Protein AF-A0A1G2DYK8-F1 (afdb_monomer_lite)

Structure (mmCIF, N/CA/C/O backbone):
data_AF-A0A1G2DYK8-F1
#
_entry.id   AF-A0A1G2DYK8-F1
#
loop_
_atom_site.group_PDB
_atom_site.id
_atom_site.type_symbol
_atom_site.label_atom_id
_atom_site.label_alt_id
_atom_site.label_comp_id
_atom_site.label_asym_id
_atom_site.label_entity_id
_atom_site.label_seq_id
_atom_site.pdbx_PDB_ins_code
_atom_site.Cartn_x
_atom_site.Cartn_y
_atom_site.Cartn_z
_atom_site.occupancy
_atom_site.B_iso_or_equiv
_atom_site.auth_seq_id
_atom_site.auth_comp_id
_atom_site.auth_asym_id
_atom_site.auth_atom_id
_atom_site.pdbx_PDB_model_num
ATOM 1 N N . MET A 1 1 ? 10.585 2.996 9.443 1.00 67.75 1 MET A N 1
ATOM 2 C CA . MET A 1 1 ? 10.760 4.334 8.847 1.00 67.75 1 MET A CA 1
ATOM 3 C C . MET A 1 1 ? 11.728 4.290 7.671 1.00 67.75 1 MET A C 1
ATOM 5 O O . MET A 1 1 ? 11.250 4.060 6.573 1.00 67.75 1 MET A O 1
ATOM 9 N N . ALA A 1 2 ? 13.054 4.361 7.875 1.00 82.00 2 ALA A N 1
ATOM 10 C CA . ALA A 1 2 ? 14.037 4.522 6.786 1.00 82.00 2 ALA A CA 1
ATOM 11 C C . ALA A 1 2 ? 13.910 3.517 5.619 1.00 82.00 2 ALA A C 1
ATOM 13 O O . ALA A 1 2 ? 14.098 3.890 4.466 1.00 82.00 2 ALA A O 1
ATOM 14 N N . GLN A 1 3 ? 13.552 2.259 5.901 1.00 89.38 3 GLN A N 1
ATOM 15 C CA . GLN A 1 3 ? 13.390 1.234 4.865 1.00 89.38 3 GLN A CA 1
ATOM 16 C C . GLN A 1 3 ? 12.156 1.446 3.971 1.00 89.38 3 GLN A C 1
ATOM 18 O O . GLN A 1 3 ? 12.234 1.273 2.756 1.00 89.38 3 GLN A O 1
ATOM 23 N N . LEU A 1 4 ? 11.026 1.839 4.565 1.00 90.56 4 LEU A N 1
ATOM 24 C CA . LEU A 1 4 ? 9.786 2.103 3.835 1.00 90.56 4 LEU A CA 1
ATOM 25 C C . LEU A 1 4 ? 9.949 3.353 2.960 1.00 90.56 4 LEU A C 1
ATOM 27 O O . LEU A 1 4 ? 9.640 3.315 1.774 1.00 90.56 4 LEU A O 1
ATOM 31 N N . GLU A 1 5 ? 10.566 4.403 3.507 1.00 91.44 5 GLU A N 1
ATOM 32 C CA . GLU A 1 5 ? 10.905 5.614 2.754 1.00 91.44 5 GLU A CA 1
ATOM 33 C C . GLU A 1 5 ? 11.856 5.307 1.580 1.00 91.44 5 GLU A C 1
ATOM 35 O O . GLU A 1 5 ? 11.675 5.806 0.468 1.00 91.44 5 GLU A O 1
ATOM 40 N N . LEU A 1 6 ? 12.866 4.452 1.792 1.00 93.88 6 LEU A N 1
ATOM 41 C CA . LEU A 1 6 ? 13.754 3.992 0.721 1.00 93.88 6 LEU A CA 1
ATOM 42 C C . LEU A 1 6 ? 12.981 3.230 -0.360 1.00 93.88 6 LEU A C 1
ATOM 44 O O . LEU A 1 6 ? 13.196 3.471 -1.545 1.00 93.88 6 LEU A O 1
ATOM 48 N N . THR A 1 7 ? 12.072 2.344 0.041 1.00 95.31 7 THR A N 1
ATOM 49 C CA . THR A 1 7 ? 11.236 1.567 -0.886 1.00 95.31 7 THR A CA 1
ATOM 50 C C . THR A 1 7 ? 10.363 2.495 -1.730 1.00 95.31 7 THR A C 1
ATOM 52 O O . THR A 1 7 ? 10.329 2.363 -2.953 1.00 95.31 7 THR A O 1
ATOM 55 N N . ASN A 1 8 ? 9.760 3.512 -1.106 1.00 94.94 8 ASN A N 1
ATOM 56 C CA . ASN A 1 8 ? 9.040 4.578 -1.800 1.00 94.94 8 ASN A CA 1
ATOM 57 C C . ASN A 1 8 ? 9.924 5.304 -2.820 1.00 94.94 8 ASN A C 1
ATOM 59 O O . ASN A 1 8 ? 9.537 5.449 -3.978 1.00 94.94 8 ASN A O 1
ATOM 63 N N . LYS A 1 9 ? 11.141 5.702 -2.432 1.00 95.62 9 LYS A N 1
ATOM 64 C CA . LYS A 1 9 ? 12.099 6.349 -3.347 1.00 95.62 9 LYS A CA 1
ATOM 65 C C . LYS A 1 9 ? 12.464 5.460 -4.536 1.00 95.62 9 LYS A C 1
ATOM 67 O O . LYS A 1 9 ? 12.576 5.967 -5.649 1.00 95.62 9 LYS A O 1
ATOM 72 N N . ARG A 1 10 ? 12.631 4.149 -4.329 1.00 95.94 10 ARG A N 1
ATOM 73 C CA . ARG A 1 10 ? 12.909 3.198 -5.421 1.00 95.94 10 ARG A CA 1
ATOM 74 C C . ARG A 1 10 ? 11.744 3.065 -6.386 1.00 95.94 10 ARG A C 1
ATOM 76 O O . ARG A 1 10 ? 11.965 2.976 -7.590 1.00 95.94 10 ARG A O 1
ATOM 83 N N . LEU A 1 11 ? 10.517 3.114 -5.884 1.00 95.00 11 LEU A N 1
ATOM 84 C CA . LEU A 1 11 ? 9.333 3.057 -6.730 1.00 95.00 11 LEU A CA 1
ATOM 85 C C . LEU A 1 11 ? 9.111 4.360 -7.512 1.00 95.00 11 LEU A C 1
ATOM 87 O O . LEU A 1 11 ? 8.776 4.325 -8.695 1.00 95.00 11 LEU A O 1
ATOM 91 N N . GLU A 1 12 ? 9.385 5.515 -6.899 1.00 95.31 12 GLU A N 1
ATOM 92 C CA . GLU A 1 12 ? 9.424 6.807 -7.599 1.00 95.31 12 GLU A CA 1
ATOM 93 C C . GLU A 1 12 ? 10.492 6.825 -8.703 1.00 95.31 12 GLU A C 1
ATOM 95 O O . GLU A 1 12 ? 10.247 7.309 -9.808 1.00 95.31 12 GLU A O 1
ATOM 100 N N . GLU A 1 13 ? 11.683 6.290 -8.424 1.00 95.88 13 GLU A N 1
ATOM 101 C CA . GLU A 1 13 ? 12.753 6.148 -9.412 1.00 95.88 13 GLU A CA 1
ATOM 102 C C . GLU A 1 13 ? 12.320 5.249 -10.575 1.00 95.88 13 GLU A C 1
ATOM 104 O O . GLU A 1 13 ? 12.480 5.633 -11.736 1.00 95.88 13 GLU A O 1
ATOM 109 N N . LEU A 1 14 ? 11.711 4.098 -10.278 1.00 95.56 14 LEU A N 1
ATOM 110 C CA . LEU A 1 14 ? 11.174 3.186 -11.284 1.00 95.56 14 LEU A CA 1
ATOM 111 C C . LEU A 1 14 ? 10.109 3.863 -12.158 1.00 95.56 14 LEU A C 1
ATOM 113 O O . LEU A 1 14 ? 10.167 3.761 -13.385 1.00 95.56 14 LEU A O 1
ATOM 117 N N . THR A 1 15 ? 9.197 4.614 -11.539 1.00 94.56 15 THR A N 1
ATOM 118 C CA . THR A 1 15 ? 8.168 5.399 -12.238 1.00 94.56 15 THR A CA 1
ATOM 119 C C . THR A 1 15 ? 8.816 6.393 -13.202 1.00 94.56 15 THR A C 1
ATOM 121 O O . THR A 1 15 ? 8.514 6.389 -14.392 1.00 94.56 15 THR A O 1
ATOM 124 N N . ARG A 1 16 ? 9.804 7.174 -12.741 1.00 95.81 16 ARG A N 1
ATOM 125 C CA . ARG A 1 16 ? 10.532 8.130 -13.597 1.00 95.81 16 ARG A CA 1
ATOM 126 C C . ARG A 1 16 ? 11.282 7.447 -14.736 1.00 95.81 16 ARG A C 1
ATOM 128 O O . ARG A 1 16 ? 11.364 7.999 -15.833 1.00 95.81 16 ARG A O 1
ATOM 135 N N . ILE A 1 17 ? 11.876 6.280 -14.498 1.00 95.69 17 ILE A N 1
ATOM 136 C CA . ILE A 1 17 ? 12.555 5.499 -15.543 1.00 95.69 17 ILE A CA 1
ATOM 137 C C . ILE A 1 17 ? 11.554 5.100 -16.634 1.00 95.69 17 ILE A C 1
ATOM 139 O O . ILE A 1 17 ? 11.875 5.237 -17.819 1.00 95.69 17 ILE A O 1
ATOM 143 N N . ALA A 1 18 ? 10.358 4.656 -16.242 1.00 94.50 18 ALA A N 1
ATOM 144 C CA . ALA A 1 18 ? 9.285 4.286 -17.158 1.00 94.50 18 ALA A CA 1
ATOM 145 C C . ALA A 1 18 ? 8.757 5.492 -17.949 1.00 94.50 18 ALA A C 1
ATOM 147 O O . ALA A 1 18 ? 8.749 5.448 -19.178 1.00 94.50 18 ALA A O 1
ATOM 148 N N . GLU A 1 19 ? 8.435 6.605 -17.279 1.00 95.19 19 GLU A N 1
ATOM 149 C CA . GLU A 1 19 ? 7.982 7.855 -17.919 1.00 95.19 19 GLU A CA 1
ATOM 150 C C . GLU A 1 19 ? 8.973 8.360 -18.979 1.00 95.19 19 GLU A C 1
ATOM 152 O O . GLU A 1 19 ? 8.588 8.823 -20.052 1.00 95.19 19 GLU A O 1
ATOM 157 N N . ASN A 1 20 ? 10.273 8.242 -18.695 1.00 96.38 20 ASN A N 1
ATOM 158 C CA . ASN A 1 20 ? 11.339 8.692 -19.587 1.00 96.38 20 ASN A CA 1
ATOM 159 C C . ASN A 1 20 ? 11.770 7.633 -20.618 1.00 96.38 20 ASN A C 1
ATOM 161 O O . ASN A 1 20 ? 12.781 7.829 -21.298 1.00 96.38 20 ASN A O 1
ATOM 165 N N . ASN A 1 21 ? 11.050 6.511 -20.736 1.00 94.12 21 ASN A N 1
ATOM 166 C CA . ASN A 1 21 ? 11.354 5.404 -21.650 1.00 94.12 21 ASN A CA 1
ATOM 167 C C . ASN A 1 21 ? 12.797 4.874 -21.526 1.00 94.12 21 ASN A C 1
ATOM 169 O O . ASN A 1 21 ? 13.399 4.404 -22.498 1.00 94.12 21 ASN A O 1
ATOM 173 N N . GLN A 1 22 ? 13.380 4.922 -20.324 1.00 95.75 22 GLN A N 1
ATOM 174 C CA . GLN A 1 22 ? 14.750 4.479 -20.054 1.00 95.75 22 GLN A CA 1
ATOM 175 C C . GLN A 1 22 ? 14.823 2.948 -19.914 1.00 95.75 22 GLN A C 1
ATOM 177 O O . GLN A 1 22 ? 15.350 2.426 -18.935 1.00 95.75 22 GLN A O 1
ATOM 182 N N . THR A 1 23 ? 14.322 2.224 -20.921 1.00 93.00 23 THR A N 1
ATOM 183 C CA . THR A 1 23 ? 14.142 0.759 -20.935 1.00 93.00 23 THR A CA 1
ATOM 184 C C . THR A 1 23 ? 15.345 -0.038 -20.408 1.00 93.00 23 THR A C 1
ATOM 186 O O . THR A 1 23 ? 15.134 -0.924 -19.580 1.00 93.00 23 THR A O 1
ATOM 189 N N . PRO A 1 24 ? 16.610 0.275 -20.772 1.00 96.38 24 PRO A N 1
ATOM 190 C CA . PRO A 1 24 ? 17.769 -0.460 -20.253 1.00 96.38 24 PRO A CA 1
ATOM 191 C C . PRO A 1 24 ? 17.933 -0.400 -18.725 1.00 96.38 24 PRO A C 1
ATOM 193 O O . PRO A 1 24 ? 18.642 -1.226 -18.156 1.00 96.38 24 PRO A O 1
ATOM 196 N N . LYS A 1 25 ? 17.299 0.573 -18.058 1.00 97.06 25 LYS A N 1
ATOM 197 C CA . LYS A 1 25 ? 17.335 0.751 -16.603 1.00 97.06 25 LYS A CA 1
ATOM 198 C C . LYS A 1 25 ? 16.131 0.147 -15.873 1.00 97.06 25 LYS A C 1
ATOM 200 O O . LYS A 1 25 ? 16.171 0.082 -14.651 1.00 97.06 25 LYS A O 1
ATOM 205 N N . LEU A 1 26 ? 15.089 -0.309 -16.578 1.00 94.50 26 LEU A N 1
ATOM 206 C CA . LEU A 1 26 ? 13.882 -0.852 -15.936 1.00 94.50 26 LEU A CA 1
ATOM 207 C C . LEU A 1 26 ? 14.194 -2.102 -15.113 1.00 94.50 26 LEU A C 1
ATOM 209 O O . LEU A 1 26 ? 13.937 -2.123 -13.917 1.00 94.50 26 LEU A O 1
ATOM 213 N N . ALA A 1 27 ? 14.806 -3.116 -15.728 1.00 95.00 27 ALA A N 1
ATOM 214 C CA . ALA A 1 27 ? 15.129 -4.370 -15.048 1.00 95.00 27 ALA A CA 1
ATOM 215 C C . ALA A 1 27 ? 15.985 -4.186 -13.773 1.00 95.00 27 ALA A C 1
ATOM 217 O O . ALA A 1 27 ? 15.611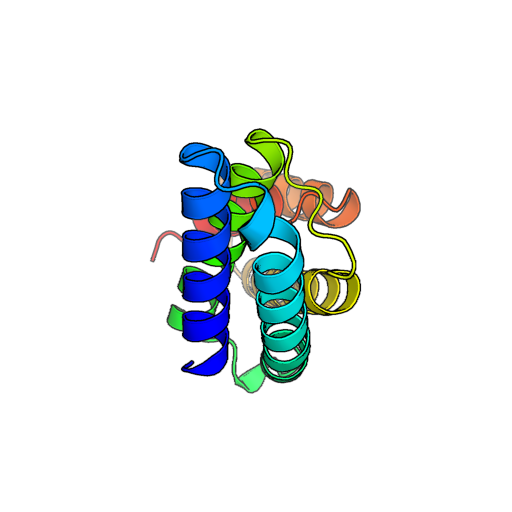 -4.726 -12.732 1.00 95.00 27 ALA A O 1
ATOM 218 N N . PRO A 1 28 ? 17.102 -3.424 -13.783 1.00 96.56 28 PRO A N 1
ATOM 219 C CA . PRO A 1 28 ? 17.852 -3.194 -12.551 1.00 96.56 28 PRO A CA 1
ATOM 220 C C . PRO A 1 28 ? 17.055 -2.396 -11.507 1.00 96.56 28 PRO A C 1
ATOM 222 O O . PRO A 1 28 ? 17.138 -2.736 -10.331 1.00 96.56 28 PRO A O 1
ATOM 225 N N . ALA A 1 29 ? 16.247 -1.407 -11.905 1.00 96.56 29 ALA A N 1
ATOM 226 C CA . ALA A 1 29 ? 15.424 -0.642 -10.965 1.00 96.56 29 ALA A CA 1
ATOM 227 C C . ALA A 1 29 ? 14.313 -1.490 -10.318 1.00 96.56 29 ALA A C 1
ATOM 229 O O . ALA A 1 29 ? 14.087 -1.378 -9.115 1.00 96.56 29 ALA A O 1
ATOM 230 N N . ILE A 1 30 ? 13.675 -2.385 -11.082 1.00 96.31 30 ILE A N 1
ATOM 231 C CA . ILE A 1 30 ? 12.706 -3.363 -10.562 1.00 96.31 30 ILE A CA 1
ATOM 232 C C . ILE A 1 30 ? 13.372 -4.250 -9.504 1.00 96.31 30 ILE A C 1
ATOM 234 O O . ILE A 1 30 ? 12.859 -4.364 -8.394 1.00 96.31 30 ILE A O 1
ATOM 238 N N . ASN A 1 31 ? 14.555 -4.798 -9.798 1.00 96.00 31 ASN A N 1
ATOM 239 C CA . ASN A 1 31 ? 15.294 -5.636 -8.847 1.00 96.00 31 ASN A CA 1
ATOM 240 C C . ASN A 1 31 ? 15.670 -4.884 -7.558 1.00 96.00 31 ASN A C 1
ATOM 242 O O . ASN A 1 31 ? 15.667 -5.461 -6.470 1.00 96.00 31 ASN A O 1
ATOM 246 N N . GLU A 1 32 ? 16.050 -3.607 -7.658 1.00 95.62 32 GLU A N 1
ATOM 247 C CA . GLU A 1 32 ? 16.347 -2.784 -6.481 1.00 95.62 32 GLU A CA 1
ATOM 248 C C . GLU A 1 32 ? 15.093 -2.511 -5.649 1.00 95.62 32 GLU A C 1
ATOM 250 O O . GLU A 1 32 ? 15.139 -2.622 -4.420 1.00 95.62 32 GLU A O 1
ATOM 255 N N . PHE A 1 33 ? 13.970 -2.222 -6.309 1.00 96.06 33 PHE A N 1
ATOM 256 C CA . PHE A 1 33 ? 12.682 -2.076 -5.647 1.00 96.06 33 PHE A CA 1
ATOM 257 C C . PHE A 1 33 ? 12.275 -3.365 -4.922 1.00 96.06 33 PHE A C 1
ATOM 259 O O . PHE A 1 33 ? 12.039 -3.312 -3.717 1.00 96.06 33 PHE A O 1
ATOM 266 N N . GLN A 1 34 ? 12.276 -4.518 -5.596 1.00 94.88 34 GLN A N 1
ATOM 267 C CA . GLN A 1 34 ? 11.891 -5.813 -5.015 1.00 94.88 34 GLN A CA 1
ATOM 268 C C . GLN A 1 34 ? 12.708 -6.153 -3.761 1.00 94.88 34 GLN A C 1
ATOM 270 O O . GLN A 1 34 ? 12.152 -6.539 -2.732 1.00 94.88 34 GLN A O 1
ATOM 275 N N . LYS A 1 35 ? 14.028 -5.926 -3.795 1.00 94.00 35 LYS A N 1
ATOM 276 C CA . LYS A 1 35 ? 14.889 -6.109 -2.614 1.00 94.00 35 LYS A CA 1
ATOM 277 C C . LYS A 1 35 ? 14.467 -5.209 -1.455 1.00 94.00 35 LYS A C 1
ATOM 279 O O . LYS A 1 35 ? 14.329 -5.683 -0.328 1.00 94.00 35 LYS A O 1
ATOM 284 N N . SER A 1 36 ? 14.238 -3.924 -1.730 1.00 94.50 36 SER A N 1
ATOM 285 C CA . SER A 1 36 ? 13.794 -2.979 -0.700 1.00 94.50 36 SER A CA 1
ATOM 286 C C . SER A 1 36 ? 12.398 -3.316 -0.159 1.00 94.50 36 SER A C 1
ATOM 288 O O . SER A 1 36 ? 12.178 -3.218 1.050 1.00 94.50 36 SER A O 1
ATOM 290 N N . ALA A 1 37 ? 11.498 -3.802 -1.019 1.00 93.88 37 ALA A N 1
ATOM 291 C CA . ALA A 1 37 ? 10.145 -4.227 -0.683 1.00 93.88 37 ALA A CA 1
ATOM 292 C C . ALA A 1 37 ? 10.145 -5.434 0.264 1.00 93.88 37 ALA A C 1
ATOM 294 O O . ALA A 1 37 ? 9.460 -5.397 1.285 1.00 93.88 37 ALA A O 1
ATOM 295 N N . ALA A 1 38 ? 10.970 -6.453 0.002 1.00 92.81 38 ALA A N 1
ATOM 296 C CA . ALA A 1 38 ? 11.116 -7.610 0.889 1.00 92.81 38 ALA A CA 1
ATOM 297 C C . ALA A 1 38 ? 11.637 -7.216 2.288 1.00 92.81 38 ALA A C 1
ATOM 299 O O . ALA A 1 38 ? 11.213 -7.750 3.316 1.00 92.81 38 ALA A O 1
ATOM 300 N N . GLU A 1 39 ? 12.549 -6.246 2.365 1.00 91.06 39 GLU A N 1
ATOM 301 C CA . GLU A 1 39 ? 13.022 -5.705 3.645 1.00 91.06 39 GLU A CA 1
ATOM 302 C C . GLU A 1 39 ? 11.943 -4.880 4.363 1.00 91.06 39 GLU A C 1
ATOM 304 O O . GLU A 1 39 ? 11.781 -4.992 5.580 1.00 91.06 39 GLU A O 1
ATOM 309 N N . THR A 1 40 ? 11.169 -4.085 3.624 1.00 91.69 40 THR A N 1
ATOM 310 C CA . THR A 1 40 ? 10.024 -3.333 4.156 1.00 91.69 40 THR A CA 1
ATOM 311 C C . THR A 1 40 ? 8.943 -4.259 4.697 1.00 91.69 40 THR A C 1
ATOM 313 O O . THR A 1 40 ? 8.465 -4.039 5.811 1.00 91.69 40 THR A O 1
ATOM 316 N N . ALA A 1 41 ? 8.619 -5.337 3.981 1.00 91.69 41 ALA A N 1
ATOM 317 C CA . ALA A 1 41 ? 7.630 -6.326 4.392 1.00 91.69 41 ALA A CA 1
ATOM 318 C C . ALA A 1 41 ? 7.924 -6.896 5.788 1.00 91.69 41 ALA A C 1
ATOM 320 O O . ALA A 1 41 ? 7.027 -7.037 6.618 1.00 91.69 41 ALA A O 1
ATOM 321 N N . LYS A 1 42 ? 9.198 -7.168 6.095 1.00 86.75 42 LYS A N 1
ATOM 322 C CA . LYS A 1 42 ? 9.620 -7.644 7.424 1.00 86.75 42 LYS A CA 1
ATOM 323 C C . LYS A 1 42 ? 9.328 -6.631 8.530 1.00 86.75 42 LYS A C 1
ATOM 325 O O . LYS A 1 42 ? 8.973 -7.031 9.634 1.00 86.75 42 LYS A O 1
ATOM 330 N N . ASN A 1 43 ? 9.464 -5.339 8.237 1.00 81.38 43 ASN A N 1
ATOM 331 C CA . ASN A 1 43 ? 9.235 -4.268 9.205 1.00 81.38 43 ASN A CA 1
ATOM 332 C C . ASN A 1 43 ? 7.746 -3.971 9.419 1.00 81.38 43 ASN A C 1
ATOM 334 O O . ASN A 1 43 ? 7.361 -3.629 10.533 1.00 81.38 43 ASN A O 1
ATOM 338 N N . LEU A 1 44 ? 6.928 -4.106 8.371 1.00 85.31 44 LEU A N 1
ATOM 339 C CA . LEU A 1 44 ? 5.481 -3.867 8.418 1.00 85.31 44 LEU A CA 1
ATOM 340 C C . LEU A 1 44 ? 4.698 -5.007 9.089 1.00 85.31 44 LEU A C 1
ATOM 342 O O . LEU A 1 44 ? 3.593 -4.793 9.571 1.00 85.31 44 LEU A O 1
ATOM 346 N N . LYS A 1 45 ? 5.276 -6.211 9.181 1.00 81.88 45 LYS A N 1
ATOM 347 C CA . LYS A 1 45 ? 4.657 -7.372 9.848 1.00 81.88 45 LYS A CA 1
ATOM 348 C C . LYS A 1 45 ? 4.535 -7.245 11.374 1.00 81.88 45 LYS A C 1
ATOM 350 O O . LYS A 1 45 ? 3.960 -8.143 11.984 1.00 81.88 45 LYS A O 1
ATOM 355 N N . ASP A 1 46 ? 5.085 -6.196 11.984 1.00 81.12 46 ASP A N 1
ATOM 356 C CA . ASP A 1 46 ? 5.035 -5.942 13.428 1.00 81.12 46 ASP A CA 1
ATOM 357 C C . ASP A 1 46 ? 3.959 -4.887 13.759 1.00 81.12 46 ASP A C 1
ATOM 359 O O . ASP A 1 46 ? 4.204 -3.691 13.562 1.00 81.12 46 ASP A O 1
ATOM 363 N N . PRO A 1 47 ? 2.785 -5.290 14.288 1.00 70.12 47 PRO A N 1
ATOM 364 C CA . PRO A 1 47 ? 1.673 -4.375 14.547 1.00 70.12 47 PRO A CA 1
ATOM 365 C C . PRO A 1 47 ? 2.024 -3.260 15.535 1.00 70.12 47 PRO A C 1
ATOM 367 O O . PRO A 1 47 ? 1.520 -2.147 15.424 1.00 70.12 47 PRO A O 1
ATOM 370 N N . GLN A 1 48 ? 2.947 -3.515 16.473 1.00 75.62 48 GLN A N 1
ATOM 371 C CA . GLN A 1 48 ? 3.360 -2.522 17.473 1.00 75.62 48 GLN A CA 1
ATOM 372 C C . GLN A 1 48 ? 4.135 -1.347 16.860 1.00 75.62 48 GLN A C 1
ATOM 374 O O . GLN A 1 48 ? 4.345 -0.329 17.521 1.00 75.62 48 GLN A O 1
ATOM 379 N N . LYS A 1 49 ? 4.578 -1.481 15.605 1.00 75.81 49 LYS A N 1
ATOM 380 C CA . LYS A 1 49 ? 5.308 -0.449 14.865 1.00 75.81 49 LYS A CA 1
ATOM 381 C C . LYS A 1 49 ? 4.440 0.313 13.866 1.00 75.81 49 LYS A C 1
ATOM 383 O O . LYS A 1 49 ? 4.973 1.189 13.184 1.00 75.81 49 LYS A O 1
ATOM 388 N N . ILE A 1 50 ? 3.144 0.014 13.772 1.00 82.44 50 ILE A N 1
ATOM 389 C CA . ILE A 1 50 ? 2.228 0.728 12.880 1.00 82.44 50 ILE A CA 1
ATOM 390 C C . ILE A 1 50 ? 1.905 2.087 13.506 1.00 82.44 50 ILE A C 1
ATOM 392 O O . ILE A 1 50 ? 1.075 2.219 14.400 1.00 82.44 50 ILE A O 1
ATOM 396 N N . THR A 1 51 ? 2.617 3.111 13.048 1.00 85.94 51 THR A N 1
ATOM 397 C CA . THR A 1 51 ? 2.372 4.512 13.398 1.00 85.94 51 THR A CA 1
ATOM 398 C C . THR A 1 51 ? 1.643 5.217 12.258 1.00 85.94 51 THR A C 1
ATOM 400 O O . THR A 1 51 ? 1.605 4.721 11.133 1.00 85.94 51 THR A O 1
ATOM 403 N N . LYS A 1 52 ? 1.127 6.424 12.511 1.00 85.19 52 LYS A N 1
ATOM 404 C CA . LYS A 1 52 ? 0.551 7.267 11.455 1.00 85.19 52 LYS A CA 1
ATOM 405 C C . LYS A 1 52 ? 1.507 7.470 10.271 1.00 85.19 52 LYS A C 1
ATOM 407 O O . LYS A 1 52 ? 1.106 7.312 9.129 1.00 85.19 52 LYS A O 1
ATOM 412 N N . GLU A 1 53 ? 2.779 7.745 10.544 1.00 87.50 53 GLU A N 1
ATOM 413 C CA . GLU A 1 53 ? 3.792 7.927 9.495 1.00 87.50 53 GLU A CA 1
ATOM 414 C C . GLU A 1 53 ? 3.989 6.657 8.653 1.00 87.50 53 GLU A C 1
ATOM 416 O O . GLU A 1 53 ? 4.153 6.735 7.441 1.00 87.50 53 GLU A O 1
ATOM 421 N N . VAL A 1 54 ? 3.913 5.472 9.271 1.00 88.38 54 VAL A N 1
ATOM 422 C CA . VAL A 1 54 ? 3.946 4.199 8.535 1.00 88.38 54 VAL A CA 1
ATOM 423 C C . VAL A 1 54 ? 2.731 4.061 7.622 1.00 88.38 54 VAL A C 1
ATOM 425 O O . VAL A 1 54 ? 2.878 3.596 6.494 1.00 88.38 54 VAL A O 1
ATOM 428 N N . ILE A 1 55 ? 1.552 4.475 8.080 1.00 89.31 55 ILE A N 1
ATOM 429 C CA . ILE A 1 55 ? 0.321 4.438 7.285 1.00 89.31 55 ILE A CA 1
ATOM 430 C C . ILE A 1 55 ? 0.420 5.398 6.092 1.00 89.31 55 ILE A C 1
ATOM 432 O O . ILE A 1 55 ? 0.163 4.985 4.962 1.00 89.31 55 ILE A O 1
ATOM 436 N N . ASP A 1 56 ? 0.864 6.636 6.318 1.00 89.88 56 ASP A N 1
ATOM 437 C CA . ASP A 1 56 ? 1.044 7.647 5.268 1.00 89.88 56 ASP A CA 1
ATOM 438 C C . ASP A 1 56 ? 2.048 7.177 4.201 1.00 89.88 56 ASP A C 1
ATOM 440 O O . ASP A 1 56 ? 1.791 7.252 2.997 1.00 89.88 56 ASP A O 1
ATOM 444 N N . GLU A 1 57 ? 3.179 6.617 4.629 1.00 91.62 57 GLU A N 1
ATOM 445 C CA . GLU A 1 57 ? 4.182 6.073 3.715 1.00 91.62 57 GLU A CA 1
ATOM 446 C C . GLU A 1 57 ? 3.700 4.798 2.999 1.00 91.62 57 GLU A C 1
ATOM 448 O O . GLU A 1 57 ? 4.062 4.572 1.843 1.00 91.62 57 GLU A O 1
ATOM 453 N N . THR A 1 58 ? 2.855 3.979 3.633 1.00 92.00 58 THR A N 1
ATOM 454 C CA . THR A 1 58 ? 2.227 2.809 2.992 1.00 92.00 58 THR A CA 1
ATOM 455 C C . THR A 1 58 ? 1.236 3.246 1.915 1.00 92.00 58 THR A C 1
ATOM 457 O O . THR A 1 58 ? 1.240 2.692 0.818 1.00 92.00 58 THR A O 1
ATOM 460 N N . LYS A 1 59 ? 0.442 4.291 2.175 1.00 93.00 59 LYS A N 1
ATOM 461 C CA . LYS A 1 59 ? -0.428 4.901 1.163 1.00 93.00 59 LYS A CA 1
ATOM 462 C C . LYS A 1 59 ? 0.385 5.377 -0.037 1.00 93.00 59 LYS A C 1
ATOM 464 O O . LYS A 1 59 ? 0.087 5.016 -1.171 1.00 93.00 59 LYS A O 1
ATOM 469 N N . LYS A 1 60 ? 1.458 6.128 0.219 1.00 93.19 60 LYS A N 1
ATOM 470 C CA . LYS A 1 60 ? 2.366 6.613 -0.825 1.00 93.19 60 LYS A CA 1
ATOM 471 C C . LYS A 1 60 ? 2.959 5.470 -1.659 1.00 93.19 60 LYS A C 1
ATOM 473 O O . LYS A 1 60 ? 3.092 5.599 -2.876 1.00 93.19 60 LYS A O 1
ATOM 478 N N . LEU A 1 61 ? 3.283 4.351 -1.015 1.00 93.75 61 LEU A N 1
ATOM 479 C CA . LEU A 1 61 ? 3.816 3.164 -1.677 1.00 93.75 61 LEU A CA 1
ATOM 480 C C . LEU A 1 61 ? 2.803 2.555 -2.645 1.00 93.75 61 LEU A C 1
ATOM 482 O O . LEU A 1 61 ? 3.160 2.281 -3.790 1.00 93.75 61 LEU A O 1
ATOM 486 N N . LEU A 1 62 ? 1.552 2.393 -2.210 1.00 93.44 62 LEU A N 1
ATOM 487 C CA . LEU A 1 62 ? 0.467 1.883 -3.050 1.00 93.44 62 LEU A CA 1
ATOM 488 C C . LEU A 1 62 ? 0.194 2.813 -4.240 1.00 93.44 62 LEU A C 1
ATOM 490 O O . LEU A 1 62 ? 0.175 2.349 -5.377 1.00 93.44 62 LEU A O 1
ATOM 494 N N . GLU A 1 63 ? 0.113 4.127 -4.012 1.00 92.31 63 GLU A N 1
ATOM 495 C CA . GLU A 1 63 ? -0.074 5.110 -5.090 1.00 92.31 63 GLU A CA 1
ATOM 496 C C . GLU A 1 63 ? 1.061 5.071 -6.123 1.00 92.31 63 GLU A C 1
ATOM 498 O O . GLU A 1 63 ? 0.838 5.180 -7.330 1.00 92.31 63 GLU A O 1
ATOM 503 N N . ASN A 1 64 ? 2.309 4.952 -5.666 1.00 91.25 64 ASN A N 1
ATOM 504 C CA . ASN A 1 64 ? 3.461 4.871 -6.558 1.00 91.25 64 ASN A CA 1
ATOM 505 C C . ASN A 1 64 ? 3.496 3.538 -7.325 1.00 91.25 64 ASN A C 1
ATOM 507 O O . ASN A 1 64 ? 3.932 3.521 -8.477 1.00 91.25 64 ASN A O 1
ATOM 511 N N . LYS A 1 65 ? 3.007 2.444 -6.724 1.00 93.19 65 LYS A N 1
ATOM 512 C CA . LYS A 1 65 ? 2.879 1.133 -7.383 1.00 93.19 65 LYS A CA 1
ATOM 513 C C . LYS A 1 65 ? 1.882 1.223 -8.531 1.00 93.19 65 LYS A C 1
ATOM 515 O O . LYS A 1 65 ? 2.243 0.920 -9.665 1.00 93.19 65 LYS A O 1
ATOM 520 N N . GLU A 1 66 ? 0.692 1.755 -8.259 1.00 92.75 66 GLU A N 1
ATOM 521 C CA . GLU A 1 66 ? -0.355 1.954 -9.266 1.00 92.75 66 GLU A CA 1
ATOM 522 C C . GLU A 1 66 ? 0.121 2.850 -10.418 1.00 92.75 66 GLU A C 1
ATOM 524 O O . GLU A 1 66 ? -0.127 2.544 -11.584 1.00 92.75 66 GLU A O 1
ATOM 529 N N . LYS A 1 67 ? 0.864 3.929 -10.127 1.00 93.19 67 LYS A N 1
ATOM 530 C CA . LYS A 1 67 ? 1.449 4.797 -11.167 1.00 93.19 67 LYS A CA 1
ATOM 531 C C . LYS A 1 67 ? 2.440 4.049 -12.055 1.00 93.19 67 LYS A C 1
ATOM 533 O O . LYS A 1 67 ? 2.368 4.174 -13.275 1.00 93.19 67 LYS A O 1
ATOM 538 N N . ALA A 1 68 ? 3.363 3.287 -11.468 1.00 93.06 68 ALA A N 1
ATOM 539 C CA . ALA A 1 68 ? 4.332 2.509 -12.234 1.00 93.06 68 ALA A CA 1
ATOM 540 C C . ALA A 1 68 ? 3.636 1.454 -13.115 1.00 93.06 68 ALA A C 1
ATOM 542 O O . ALA A 1 68 ? 3.958 1.322 -14.298 1.00 93.06 68 ALA A O 1
ATOM 543 N N . GLU A 1 69 ? 2.645 0.747 -12.574 1.00 92.50 69 GLU A N 1
ATOM 544 C CA . GLU A 1 69 ? 1.876 -0.267 -13.303 1.00 92.50 69 GLU A CA 1
ATOM 545 C C . GLU A 1 69 ? 1.027 0.343 -14.429 1.00 92.50 69 GLU A C 1
ATOM 547 O O . GLU A 1 69 ? 0.987 -0.202 -15.534 1.00 92.50 69 GLU A O 1
ATOM 552 N N . ALA A 1 70 ? 0.438 1.525 -14.217 1.00 94.25 70 ALA A N 1
ATOM 553 C CA . ALA A 1 70 ? -0.282 2.273 -15.252 1.00 94.25 70 ALA A CA 1
ATOM 554 C C . ALA A 1 70 ? 0.617 2.697 -16.431 1.00 94.25 70 ALA A C 1
ATOM 556 O O . ALA A 1 70 ? 0.131 2.885 -17.548 1.00 94.25 70 ALA A O 1
ATOM 557 N N . LEU A 1 71 ? 1.931 2.807 -16.208 1.00 94.12 71 LEU A N 1
ATOM 558 C CA . LEU A 1 71 ? 2.937 3.041 -17.252 1.00 94.12 71 LEU A CA 1
ATOM 559 C C . LEU A 1 71 ? 3.386 1.746 -17.955 1.00 94.12 71 LEU A 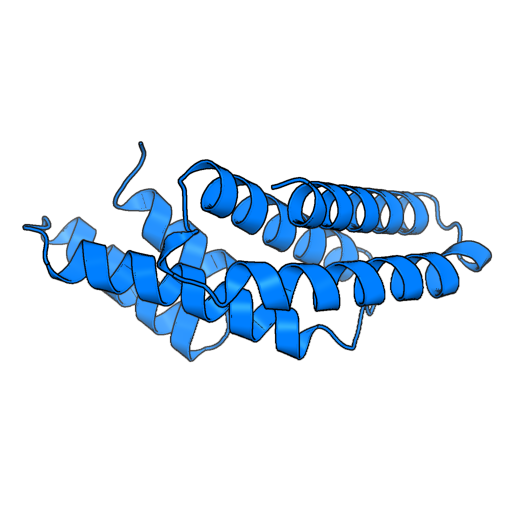C 1
ATOM 561 O O . LEU A 1 71 ? 4.300 1.775 -18.779 1.00 94.12 71 LEU A O 1
ATOM 565 N N . GLY A 1 72 ? 2.760 0.607 -17.647 1.00 91.94 72 GLY A N 1
ATOM 566 C CA . GLY A 1 72 ? 3.070 -0.698 -18.231 1.00 91.94 72 GLY A CA 1
ATOM 567 C C . GLY A 1 72 ? 4.258 -1.409 -17.583 1.00 91.94 72 GLY A C 1
ATOM 568 O O . GLY A 1 72 ? 4.763 -2.384 -18.145 1.00 91.94 72 GLY A O 1
ATOM 569 N N . VAL A 1 73 ? 4.729 -0.946 -16.420 1.00 93.44 73 VAL A N 1
ATOM 570 C CA . VAL A 1 73 ? 5.788 -1.630 -15.672 1.00 93.44 73 VAL A CA 1
ATOM 571 C C . VAL A 1 73 ? 5.203 -2.840 -14.954 1.00 93.44 73 VAL A C 1
ATOM 573 O O . VAL A 1 73 ? 4.364 -2.704 -14.071 1.00 93.44 73 VAL A O 1
ATOM 576 N N . VAL A 1 74 ? 5.694 -4.033 -15.285 1.00 92.00 74 VAL A N 1
ATOM 577 C CA . VAL A 1 74 ? 5.390 -5.252 -14.526 1.00 92.00 74 VAL A CA 1
ATOM 578 C C . VAL A 1 74 ? 6.452 -5.414 -13.446 1.00 92.00 74 VAL A C 1
ATOM 580 O O . VAL A 1 74 ? 7.579 -5.808 -13.739 1.00 92.00 74 VAL A O 1
ATOM 583 N N . ILE A 1 75 ? 6.102 -5.071 -12.206 1.00 88.81 75 ILE A N 1
ATOM 584 C CA . ILE A 1 75 ? 7.046 -5.076 -11.082 1.00 88.81 75 ILE A CA 1
ATOM 585 C C . ILE A 1 75 ? 7.374 -6.511 -10.650 1.00 88.81 75 ILE A C 1
ATOM 587 O O . ILE A 1 75 ? 8.542 -6.828 -10.471 1.00 88.81 75 ILE A O 1
ATOM 591 N N . GLY A 1 76 ? 6.370 -7.391 -10.529 1.00 86.50 76 GLY A N 1
ATOM 592 C CA . GLY A 1 76 ? 6.549 -8.780 -10.075 1.00 86.50 76 GLY A CA 1
ATOM 593 C C . GLY A 1 76 ? 7.081 -8.906 -8.635 1.00 86.50 76 GLY A C 1
ATOM 594 O O . GLY A 1 76 ? 7.556 -7.937 -8.054 1.00 86.50 76 GLY A O 1
ATOM 595 N N . GLU A 1 77 ? 6.992 -10.104 -8.048 1.00 85.88 77 GLU A N 1
ATOM 596 C CA . GLU A 1 77 ? 7.570 -10.448 -6.728 1.00 85.88 77 GLU A CA 1
ATOM 597 C C . GLU A 1 77 ? 7.266 -9.437 -5.596 1.00 85.88 77 GLU A C 1
ATOM 599 O O . GLU A 1 77 ? 8.152 -9.024 -4.849 1.00 85.88 77 GLU A O 1
ATOM 604 N N . THR A 1 78 ? 6.000 -9.023 -5.457 1.00 90.31 78 THR A N 1
ATOM 605 C CA . THR A 1 78 ? 5.555 -8.103 -4.385 1.00 90.31 78 THR A CA 1
ATOM 606 C C . THR A 1 78 ? 4.662 -8.751 -3.330 1.00 90.31 78 THR A C 1
ATOM 608 O O . THR A 1 78 ? 4.258 -8.071 -2.395 1.00 90.31 78 THR A O 1
ATOM 611 N N . GLU A 1 79 ? 4.425 -10.064 -3.408 1.00 91.81 79 GLU A N 1
ATOM 612 C CA . GLU A 1 79 ? 3.501 -10.792 -2.522 1.00 91.81 79 GLU A CA 1
ATOM 613 C C . GLU A 1 79 ? 3.794 -10.560 -1.032 1.00 91.81 79 GLU A C 1
ATOM 615 O O . GLU A 1 79 ? 2.894 -10.230 -0.269 1.00 91.81 79 GLU A O 1
ATOM 620 N N . GLU A 1 80 ? 5.063 -10.632 -0.607 1.00 92.19 80 GLU A N 1
ATOM 621 C CA . GLU A 1 80 ? 5.407 -10.405 0.804 1.00 92.19 80 GLU A CA 1
ATOM 622 C C . GLU A 1 80 ? 5.083 -8.982 1.279 1.00 92.19 80 GLU A C 1
ATOM 624 O O . GLU A 1 80 ? 4.727 -8.784 2.446 1.00 92.19 80 GLU A O 1
ATOM 629 N N . LEU A 1 81 ? 5.255 -7.994 0.397 1.00 92.94 81 LEU A N 1
ATOM 630 C CA . LEU A 1 81 ? 4.951 -6.596 0.678 1.00 92.94 81 LEU A CA 1
ATOM 631 C C . LEU A 1 81 ? 3.439 -6.361 0.686 1.00 92.94 81 LEU A C 1
ATOM 633 O O . LEU A 1 81 ? 2.947 -5.652 1.564 1.00 92.94 81 LEU A O 1
ATOM 637 N N . ASP A 1 82 ? 2.714 -6.967 -0.249 1.00 93.75 82 ASP A N 1
ATOM 638 C CA . ASP A 1 82 ? 1.257 -6.889 -0.331 1.00 93.75 82 ASP A CA 1
ATOM 639 C C . ASP A 1 82 ? 0.617 -7.529 0.914 1.00 93.75 82 ASP A C 1
ATOM 641 O O . ASP A 1 82 ? -0.236 -6.914 1.551 1.00 93.75 82 ASP A O 1
ATOM 645 N N . ASP A 1 83 ? 1.114 -8.686 1.362 1.00 93.81 83 ASP A N 1
ATOM 646 C CA . ASP A 1 83 ? 0.701 -9.332 2.615 1.00 93.81 83 ASP A CA 1
ATOM 647 C C . ASP A 1 83 ? 0.981 -8.463 3.845 1.00 93.81 83 ASP A C 1
ATOM 649 O O . ASP A 1 83 ? 0.184 -8.393 4.783 1.00 93.81 83 ASP A O 1
ATOM 653 N N . ALA A 1 84 ? 2.142 -7.806 3.881 1.00 92.75 84 ALA A N 1
ATOM 654 C CA . ALA A 1 84 ? 2.483 -6.931 4.992 1.00 92.75 84 ALA A CA 1
ATOM 655 C C . ALA A 1 84 ? 1.607 -5.669 5.000 1.00 92.75 84 ALA A C 1
ATOM 657 O O . ALA A 1 84 ? 1.157 -5.243 6.061 1.00 92.75 84 ALA A O 1
ATOM 658 N N . THR A 1 85 ? 1.311 -5.115 3.825 1.00 94.19 85 THR A N 1
ATOM 659 C CA . THR A 1 85 ? 0.388 -3.988 3.646 1.00 94.19 85 THR A CA 1
ATOM 660 C C . THR A 1 85 ? -1.033 -4.357 4.059 1.00 94.19 85 THR A C 1
ATOM 662 O O . THR A 1 85 ? -1.677 -3.602 4.784 1.00 94.19 85 THR A O 1
ATOM 665 N N . ARG A 1 86 ? -1.503 -5.550 3.677 1.00 94.88 86 ARG A N 1
ATOM 666 C CA . ARG A 1 86 ? -2.790 -6.102 4.108 1.00 94.88 86 ARG A CA 1
ATOM 667 C C . ARG A 1 86 ? -2.913 -6.091 5.630 1.00 94.88 86 ARG A C 1
ATOM 669 O O . ARG A 1 86 ? -3.890 -5.558 6.137 1.00 94.88 86 ARG A O 1
ATOM 676 N N . LYS A 1 87 ? -1.892 -6.556 6.356 1.00 92.06 87 LYS A N 1
ATOM 677 C CA . LYS A 1 87 ? -1.890 -6.531 7.832 1.00 92.06 87 LYS A CA 1
ATOM 678 C C . LYS A 1 87 ? -1.971 -5.129 8.424 1.00 92.06 87 LYS A C 1
ATOM 680 O O . LYS A 1 87 ? -2.580 -4.945 9.476 1.00 92.06 87 LYS A O 1
ATOM 685 N N . VAL A 1 88 ? -1.357 -4.140 7.771 1.00 92.38 88 VAL A N 1
ATOM 686 C CA . VAL A 1 88 ? -1.486 -2.740 8.196 1.00 92.38 88 VAL A CA 1
ATOM 687 C C . VAL A 1 88 ? -2.943 -2.299 8.101 1.00 92.38 88 VAL A C 1
ATOM 689 O O . VAL A 1 88 ? -3.464 -1.730 9.055 1.00 92.38 88 VAL A O 1
ATOM 692 N N . ILE A 1 89 ? -3.608 -2.605 6.987 1.00 94.62 89 ILE A N 1
ATOM 693 C CA . ILE A 1 89 ? -5.016 -2.259 6.758 1.00 94.62 89 ILE A CA 1
ATOM 694 C C . ILE A 1 89 ? -5.929 -3.014 7.732 1.00 94.62 89 ILE A C 1
ATOM 696 O O . ILE A 1 89 ? -6.792 -2.392 8.344 1.00 94.62 89 ILE A O 1
ATOM 700 N N . GLU A 1 90 ? -5.708 -4.317 7.932 1.00 93.56 90 GLU A N 1
ATOM 701 C CA . GLU A 1 90 ? -6.444 -5.148 8.900 1.00 93.56 90 GLU A CA 1
ATOM 702 C C . GLU A 1 90 ? -6.381 -4.545 10.304 1.00 93.56 90 GLU A C 1
ATOM 704 O O . GLU A 1 90 ? -7.418 -4.319 10.918 1.00 93.56 90 GLU A O 1
ATOM 709 N N . SER A 1 91 ? -5.186 -4.167 10.768 1.00 90.44 91 SER A N 1
ATOM 710 C CA . SER A 1 91 ? -5.017 -3.535 12.079 1.00 90.44 91 SER A CA 1
ATOM 711 C C . SER A 1 91 ? -5.784 -2.213 12.211 1.00 90.44 91 SER A C 1
ATOM 713 O O . SER A 1 91 ? -6.245 -1.886 13.303 1.00 90.44 91 SER A O 1
ATOM 715 N N . GLN A 1 92 ? -5.921 -1.438 11.130 1.00 92.06 92 GLN A N 1
ATOM 716 C CA . GLN A 1 92 ? -6.732 -0.219 11.155 1.00 92.06 92 GLN A CA 1
ATOM 717 C C . GLN A 1 92 ? -8.233 -0.522 11.149 1.00 92.06 92 GLN A C 1
ATOM 719 O O . GLN A 1 92 ? -8.993 0.169 11.820 1.00 92.06 92 GLN A O 1
ATOM 724 N N . ILE A 1 93 ? -8.668 -1.542 10.404 1.00 94.44 93 ILE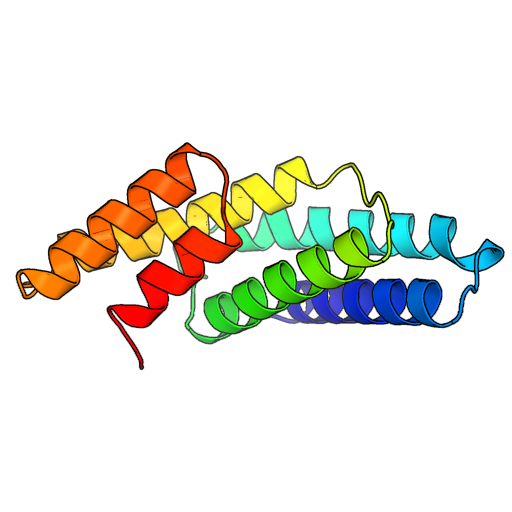 A N 1
ATOM 725 C CA . ILE A 1 93 ? -10.064 -1.991 10.399 1.00 94.44 93 ILE A CA 1
ATOM 726 C C . ILE A 1 93 ? -10.462 -2.467 11.798 1.00 94.44 93 ILE A C 1
ATOM 728 O O . ILE A 1 93 ? -11.487 -2.017 12.298 1.00 94.44 93 ILE A O 1
ATOM 732 N N . GLU A 1 94 ? -9.636 -3.287 12.453 1.00 93.00 94 GLU A N 1
ATOM 733 C CA . GLU A 1 94 ? -9.872 -3.762 13.824 1.00 93.00 94 GLU A CA 1
ATOM 734 C C . GLU A 1 94 ? -10.043 -2.589 14.812 1.00 93.00 94 GLU A C 1
ATOM 736 O O . GLU A 1 94 ? -11.026 -2.534 15.549 1.00 93.00 94 GLU A O 1
ATOM 741 N N . ASP A 1 95 ? -9.157 -1.583 14.773 1.00 91.12 95 ASP A N 1
ATOM 742 C CA . ASP A 1 95 ? -9.284 -0.370 15.605 1.00 91.12 95 ASP A CA 1
ATOM 743 C C . ASP A 1 95 ? -10.561 0.438 15.295 1.00 91.12 95 ASP A C 1
ATOM 745 O O . ASP A 1 95 ? -11.140 1.056 16.191 1.00 91.12 95 ASP A O 1
ATOM 749 N N . LEU A 1 96 ? -11.032 0.444 14.044 1.00 94.00 96 LEU A N 1
ATOM 750 C CA . LEU A 1 96 ? -12.286 1.101 13.665 1.00 94.00 96 LEU A CA 1
ATOM 751 C C . LEU A 1 96 ? -13.528 0.330 14.132 1.00 94.00 96 LEU A C 1
ATOM 753 O O . LEU A 1 96 ? -14.520 0.965 14.493 1.00 94.00 96 LEU A O 1
ATOM 757 N N . GLU A 1 97 ? -13.485 -1.002 14.159 1.00 94.31 97 GLU A N 1
ATOM 758 C CA . GLU A 1 97 ? -14.590 -1.851 14.628 1.00 94.31 97 GLU A CA 1
ATOM 759 C C . GLU A 1 97 ? -14.876 -1.686 16.123 1.00 94.31 97 GLU A C 1
ATOM 761 O O . GLU A 1 97 ? -16.024 -1.800 16.557 1.00 94.31 97 GLU A O 1
ATOM 766 N N . GLU A 1 98 ? -13.857 -1.356 16.914 1.00 93.62 98 GLU A N 1
ATOM 767 C CA . GLU A 1 98 ? -14.002 -1.090 18.348 1.00 93.62 98 GLU A CA 1
ATOM 768 C C . GLU A 1 98 ? -14.594 0.300 18.649 1.00 93.62 98 GLU A C 1
ATOM 770 O O . GLU A 1 98 ? -14.950 0.611 19.792 1.00 93.62 98 GLU A O 1
ATOM 775 N N . ARG A 1 99 ? -14.722 1.165 17.636 1.00 92.81 99 ARG A N 1
ATOM 776 C CA . ARG A 1 99 ? -15.196 2.543 17.796 1.00 92.81 99 ARG A CA 1
ATOM 777 C C . ARG A 1 99 ? -16.694 2.667 17.556 1.00 92.81 99 ARG A C 1
ATOM 779 O O . ARG A 1 99 ? -17.329 1.936 16.805 1.00 92.81 99 ARG A O 1
ATOM 786 N N . SER A 1 100 ? -17.279 3.695 18.167 1.00 94.50 100 SER A N 1
ATOM 787 C CA . SER A 1 100 ? -18.637 4.124 17.828 1.00 94.50 100 SER A CA 1
ATOM 788 C C . SER A 1 100 ? -18.620 4.913 16.518 1.00 94.50 100 SER A C 1
ATOM 790 O O . SER A 1 100 ? -18.254 6.087 16.507 1.00 94.50 100 SER A O 1
ATOM 792 N N . LEU A 1 101 ? -19.010 4.257 15.426 1.00 94.81 101 LEU A N 1
ATOM 793 C CA . LEU A 1 101 ? -19.090 4.838 14.084 1.00 94.81 101 LEU A CA 1
ATOM 794 C C . LEU A 1 101 ? -20.516 5.294 13.737 1.00 94.81 101 LEU A C 1
ATOM 796 O O . LEU A 1 101 ? -21.501 4.682 14.167 1.00 94.81 101 LEU A O 1
ATOM 800 N N . THR A 1 102 ? -20.633 6.346 12.922 1.00 96.25 102 THR A N 1
ATOM 801 C CA . THR A 1 102 ? -21.904 6.717 12.275 1.00 96.25 102 THR A CA 1
ATOM 802 C C . THR A 1 102 ? -22.312 5.665 11.242 1.00 96.25 102 THR A C 1
ATOM 804 O O . THR A 1 102 ? -21.497 4.850 10.813 1.00 96.25 102 THR A O 1
ATOM 807 N N . ASP A 1 103 ? -23.572 5.669 10.808 1.00 96.50 103 ASP A N 1
ATOM 808 C CA . ASP A 1 103 ? -24.032 4.693 9.811 1.00 96.50 103 ASP A CA 1
ATOM 809 C C . ASP A 1 103 ? -23.324 4.853 8.456 1.00 96.50 103 ASP A C 1
ATOM 811 O O . ASP A 1 103 ? -23.015 3.855 7.812 1.00 96.50 103 ASP A O 1
ATOM 815 N N . GLU A 1 104 ? -22.980 6.084 8.069 1.00 95.69 104 GLU A N 1
ATOM 816 C CA . GLU A 1 104 ? -22.147 6.354 6.890 1.00 95.69 104 GLU A CA 1
ATOM 817 C C . GLU A 1 104 ? -20.734 5.776 7.064 1.00 95.69 104 GLU A C 1
ATOM 819 O O . GLU A 1 104 ? -20.252 5.050 6.202 1.00 95.69 104 GLU A O 1
ATOM 824 N N . GLN A 1 105 ? -20.100 5.995 8.221 1.00 96.50 105 GLN A N 1
ATOM 825 C CA . GLN A 1 105 ? -18.775 5.440 8.510 1.00 96.50 105 GLN A CA 1
ATOM 826 C C . GLN A 1 105 ? -18.769 3.906 8.529 1.00 96.50 105 GLN A C 1
ATOM 828 O O . GLN A 1 105 ? -17.800 3.301 8.077 1.00 96.50 105 GLN A O 1
ATOM 833 N N . LYS A 1 106 ? -19.843 3.263 9.006 1.00 97.00 106 LYS A N 1
ATOM 834 C CA . LYS A 1 106 ? -19.988 1.799 8.936 1.00 97.00 106 LYS A CA 1
ATOM 835 C C . LYS A 1 106 ? -20.070 1.311 7.492 1.00 97.00 106 LYS A C 1
ATOM 837 O O . LYS A 1 106 ? -19.447 0.310 7.162 1.00 97.00 106 LYS A O 1
ATOM 842 N N . GLN A 1 107 ? -20.804 2.010 6.624 1.00 97.38 107 GLN A N 1
ATOM 843 C CA . GLN A 1 107 ? -20.864 1.667 5.197 1.00 97.38 107 GLN A CA 1
ATOM 844 C C . GLN A 1 107 ? -19.495 1.813 4.523 1.00 97.38 107 GLN A C 1
ATOM 846 O O . GLN A 1 107 ? -19.089 0.943 3.747 1.00 97.38 107 GLN A O 1
ATOM 851 N N . THR A 1 108 ? -18.751 2.870 4.856 1.00 97.56 108 THR A N 1
ATOM 852 C CA . THR A 1 108 ? -17.373 3.042 4.385 1.00 97.56 108 THR A CA 1
ATOM 853 C C . THR A 1 108 ? -16.462 1.929 4.909 1.00 97.56 108 THR A C 1
ATOM 855 O O . THR A 1 108 ? -15.655 1.407 4.143 1.00 97.56 108 THR A O 1
ATOM 858 N N . LEU A 1 109 ? -16.623 1.504 6.170 1.00 97.19 109 LEU A N 1
ATOM 859 C CA . LEU A 1 109 ? -15.835 0.416 6.760 1.00 97.19 109 LEU A CA 1
ATOM 860 C C . LEU A 1 109 ? -16.100 -0.918 6.058 1.00 97.19 109 LEU A C 1
ATOM 862 O O . LEU A 1 109 ? -15.158 -1.632 5.728 1.00 97.19 109 LEU A O 1
ATOM 866 N N . GLU A 1 110 ? -17.361 -1.232 5.763 1.00 97.81 110 GLU A N 1
ATOM 867 C CA . GLU A 1 110 ? -17.703 -2.432 4.993 1.00 97.81 110 GLU A CA 1
ATOM 868 C C . GLU A 1 110 ? -17.143 -2.380 3.569 1.00 97.81 110 GLU A C 1
ATOM 870 O O . GLU A 1 110 ? -16.621 -3.370 3.063 1.00 97.81 110 GLU A O 1
ATOM 875 N N . THR A 1 111 ? -17.141 -1.203 2.941 1.00 97.88 111 THR A N 1
ATOM 876 C CA . THR A 1 111 ? -16.489 -1.020 1.636 1.00 97.88 111 THR A CA 1
ATOM 877 C C . THR A 1 111 ? -14.976 -1.249 1.726 1.00 97.88 111 THR A C 1
ATOM 879 O O . THR A 1 111 ? -14.386 -1.836 0.819 1.00 97.88 111 THR A O 1
ATOM 882 N N . ALA A 1 112 ? -14.328 -0.818 2.812 1.00 97.50 112 ALA A N 1
ATOM 883 C CA . ALA A 1 112 ? -12.907 -1.073 3.036 1.00 97.50 112 ALA A CA 1
ATOM 884 C C . ALA A 1 112 ? -12.608 -2.575 3.171 1.00 97.50 112 ALA A C 1
ATOM 886 O O . ALA A 1 112 ? -11.672 -3.067 2.542 1.00 97.50 112 ALA A O 1
ATOM 887 N N . LYS A 1 113 ? -13.430 -3.310 3.934 1.00 98.06 113 LYS A N 1
ATOM 888 C CA . LYS A 1 113 ? -13.308 -4.767 4.107 1.00 98.06 113 LYS A CA 1
ATOM 889 C C . LYS A 1 113 ? -13.479 -5.521 2.793 1.00 98.06 113 LYS A C 1
ATOM 891 O O . LYS A 1 113 ? -12.648 -6.363 2.476 1.00 98.06 113 LYS A O 1
ATOM 896 N N . LEU A 1 114 ? -14.493 -5.172 2.000 1.00 98.19 114 LEU A N 1
ATOM 897 C CA . LEU A 1 114 ? -14.716 -5.781 0.684 1.00 98.19 114 LEU A CA 1
ATOM 898 C C . LEU A 1 114 ? -13.516 -5.569 -0.247 1.00 98.19 114 LEU A C 1
ATOM 900 O O . LEU A 1 114 ?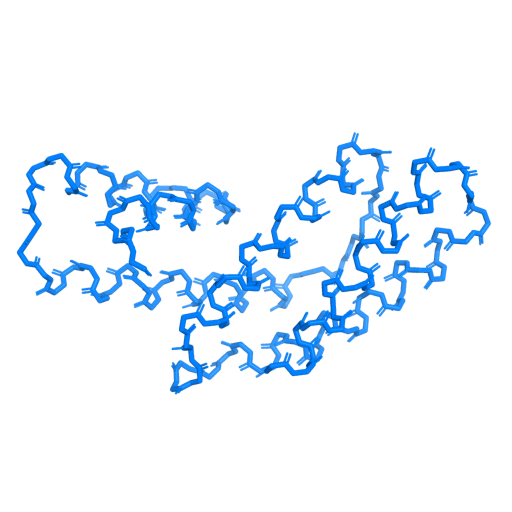 -13.015 -6.524 -0.832 1.00 98.19 114 LEU A 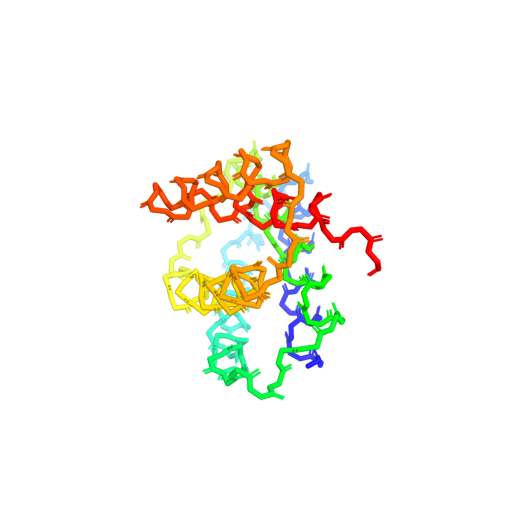O 1
ATOM 904 N N . ASN A 1 115 ? -12.991 -4.341 -0.326 1.00 97.75 115 ASN A N 1
ATOM 905 C CA . ASN A 1 115 ? -11.783 -4.066 -1.111 1.00 97.75 115 ASN A CA 1
ATOM 906 C C . ASN A 1 115 ? -10.587 -4.893 -0.624 1.00 97.75 115 ASN A C 1
ATOM 908 O O . ASN A 1 115 ? -9.821 -5.416 -1.430 1.00 97.75 115 ASN A O 1
ATOM 912 N N . LEU A 1 116 ? -10.426 -5.038 0.692 1.00 96.50 116 LEU A N 1
ATOM 913 C CA . LEU A 1 116 ? -9.356 -5.837 1.270 1.00 96.50 116 LEU A CA 1
ATOM 914 C C . LEU A 1 116 ? -9.494 -7.319 0.884 1.00 96.50 116 LEU A C 1
ATOM 916 O O . LEU A 1 116 ? -8.508 -7.934 0.471 1.00 96.50 116 LEU A O 1
ATOM 920 N N . GLU A 1 117 ? -10.695 -7.892 0.977 1.00 96.31 117 GLU A N 1
ATOM 921 C CA . GLU A 1 117 ? -10.992 -9.271 0.560 1.00 96.31 117 GLU A CA 1
ATOM 922 C C . GLU A 1 117 ? -10.702 -9.500 -0.929 1.00 96.31 117 GLU A C 1
ATOM 924 O O . GLU A 1 117 ? -10.100 -10.511 -1.289 1.00 96.31 117 GLU A O 1
ATOM 929 N N . GLU A 1 118 ? -11.041 -8.533 -1.783 1.00 96.50 118 GLU A N 1
ATOM 930 C CA . GLU A 1 118 ? -10.768 -8.571 -3.225 1.00 96.50 118 GLU A CA 1
ATOM 931 C C . GLU A 1 118 ? -9.287 -8.342 -3.578 1.00 96.50 118 GLU A C 1
ATOM 933 O O . GLU A 1 118 ? -8.884 -8.547 -4.722 1.00 96.50 118 GLU A O 1
ATOM 938 N N . GLY A 1 119 ? -8.454 -7.943 -2.610 1.00 93.81 119 GLY A N 1
ATOM 939 C CA . GLY A 1 119 ? -7.040 -7.624 -2.835 1.00 93.81 119 GLY A CA 1
ATOM 940 C C . GLY A 1 119 ? -6.784 -6.207 -3.355 1.00 93.81 119 GLY A C 1
ATOM 941 O O . GLY A 1 119 ? -5.644 -5.870 -3.668 1.00 93.81 119 GLY A O 1
ATOM 942 N N . ASN A 1 120 ? -7.807 -5.353 -3.378 1.00 95.50 120 ASN A N 1
ATOM 943 C CA . ASN A 1 120 ? -7.739 -3.940 -3.745 1.00 95.50 120 ASN A CA 1
ATOM 944 C C . ASN A 1 120 ? -7.161 -3.112 -2.580 1.00 95.50 120 ASN A C 1
ATOM 946 O O . ASN A 1 120 ? -7.857 -2.332 -1.928 1.00 95.50 120 ASN A O 1
ATOM 950 N N . LEU A 1 121 ? -5.877 -3.324 -2.265 1.00 9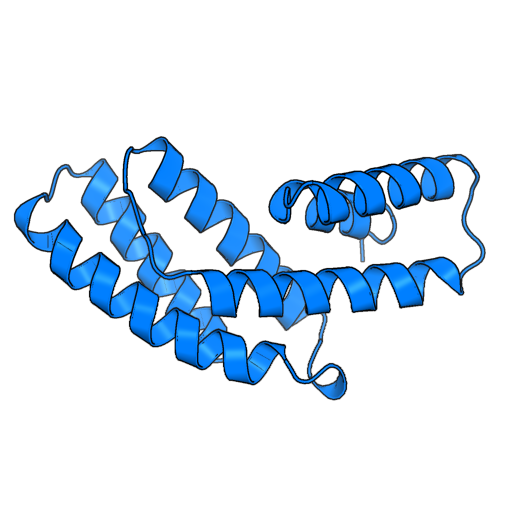5.31 121 LEU A N 1
ATOM 951 C CA . LEU A 1 121 ? -5.230 -2.770 -1.066 1.00 95.31 121 LEU A CA 1
ATOM 952 C C . LEU A 1 121 ? -5.230 -1.233 -1.032 1.00 95.31 121 LEU A C 1
ATOM 954 O O . LEU A 1 121 ? -5.414 -0.652 0.036 1.00 95.31 121 LEU A O 1
ATOM 958 N N . SER A 1 122 ? -5.047 -0.578 -2.184 1.00 94.81 122 SER A N 1
ATOM 959 C CA . SER A 1 122 ? -5.048 0.891 -2.295 1.00 94.81 122 SER A CA 1
ATOM 960 C C . SER A 1 122 ? -6.408 1.466 -1.899 1.00 94.81 122 SER A C 1
ATOM 962 O O . SER A 1 122 ? -6.508 2.299 -0.998 1.00 94.81 122 SER A O 1
ATOM 964 N N . GLN A 1 123 ? -7.474 0.919 -2.483 1.00 96.25 123 GLN A N 1
ATOM 965 C CA . GLN A 1 123 ? -8.855 1.323 -2.241 1.00 96.25 123 GLN A CA 1
ATOM 966 C C . GLN A 1 123 ? -9.288 0.983 -0.810 1.00 96.25 123 GLN A C 1
ATOM 968 O O . GLN A 1 123 ? -9.969 1.777 -0.163 1.00 96.25 123 GLN A O 1
ATOM 973 N N . ALA A 1 124 ? -8.863 -0.170 -0.285 1.00 97.00 124 ALA A N 1
ATOM 974 C CA . ALA A 1 124 ? -9.127 -0.551 1.098 1.00 97.00 124 ALA A CA 1
ATOM 975 C C . ALA A 1 124 ? -8.517 0.459 2.081 1.00 97.00 124 ALA A C 1
ATOM 977 O O . ALA A 1 124 ? -9.215 0.961 2.964 1.00 97.00 124 ALA A O 1
ATOM 978 N N . LEU A 1 125 ? -7.237 0.805 1.900 1.00 95.38 125 LEU A N 1
ATOM 979 C CA . LEU A 1 125 ? -6.559 1.782 2.748 1.00 95.38 125 LEU A CA 1
ATOM 980 C C . LEU A 1 125 ? -7.166 3.184 2.610 1.00 95.38 125 LEU A C 1
ATOM 982 O O . LEU A 1 125 ? -7.343 3.873 3.612 1.00 95.38 125 LEU A O 1
ATOM 986 N N . GLU A 1 126 ? -7.522 3.606 1.396 1.00 95.19 126 GLU A N 1
ATOM 987 C CA . GLU A 1 126 ? -8.187 4.891 1.166 1.00 95.19 126 GLU A CA 1
ATOM 988 C C . GLU A 1 126 ? -9.500 4.988 1.954 1.00 95.19 126 GLU A C 1
ATOM 990 O O . GLU A 1 126 ? -9.708 5.954 2.689 1.00 95.19 126 GLU A O 1
ATOM 995 N N . LYS A 1 127 ? -10.340 3.949 1.893 1.00 96.25 127 LYS A N 1
ATOM 996 C CA . LYS A 1 127 ? -11.612 3.897 2.628 1.00 96.25 127 LYS A CA 1
ATOM 997 C C . LYS A 1 127 ? -11.422 3.904 4.142 1.00 96.25 127 LYS A C 1
ATOM 999 O O . LYS A 1 127 ? -12.157 4.596 4.841 1.00 96.25 127 LYS A O 1
ATOM 1004 N N . VAL A 1 128 ? -10.415 3.200 4.659 1.00 94.81 128 VAL A N 1
ATOM 1005 C CA . VAL A 1 128 ? -10.045 3.272 6.085 1.00 94.81 128 VAL A CA 1
ATOM 1006 C C . VAL A 1 128 ? -9.701 4.709 6.494 1.00 94.81 128 VAL A C 1
ATOM 1008 O O . VAL A 1 128 ? -10.177 5.200 7.520 1.00 94.81 128 VAL A O 1
ATOM 1011 N N . LEU A 1 129 ? -8.899 5.404 5.686 1.00 92.62 129 LEU A N 1
ATOM 1012 C CA . LEU A 1 129 ? -8.455 6.769 5.975 1.00 92.62 129 LEU A CA 1
ATOM 1013 C C . LEU A 1 129 ? -9.578 7.808 5.846 1.00 92.62 129 LEU A C 1
ATOM 1015 O O . LEU A 1 129 ? -9.566 8.799 6.574 1.00 92.62 129 LEU A O 1
ATOM 1019 N N . GLU A 1 130 ? -10.573 7.580 4.984 1.00 93.94 130 GLU A N 1
ATOM 1020 C CA . GLU A 1 130 ? -11.783 8.413 4.901 1.00 93.94 130 GLU A CA 1
ATOM 1021 C C . GLU A 1 130 ? -12.575 8.423 6.218 1.00 93.94 130 GLU A C 1
ATOM 1023 O O . GLU A 1 130 ? -13.155 9.446 6.587 1.00 93.94 130 GLU A O 1
ATOM 1028 N N . ILE A 1 131 ? -12.590 7.303 6.949 1.00 92.12 131 ILE A N 1
ATOM 1029 C CA . ILE A 1 131 ? -13.317 7.172 8.222 1.00 92.12 131 ILE A CA 1
ATOM 1030 C C . ILE A 1 131 ? -12.596 7.924 9.344 1.00 92.12 131 ILE A C 1
ATOM 1032 O O . ILE A 1 131 ? -13.244 8.484 10.236 1.00 92.12 131 ILE A O 1
ATOM 1036 N N . ASN A 1 132 ? -11.262 7.953 9.297 1.00 73.75 132 ASN A N 1
ATOM 1037 C CA . ASN A 1 132 ? -10.417 8.592 10.300 1.00 73.75 132 ASN A CA 1
ATOM 1038 C C . ASN A 1 132 ? -9.436 9.592 9.657 1.00 73.75 132 ASN A C 1
ATOM 1040 O O . ASN A 1 132 ? -8.227 9.348 9.648 1.00 73.75 132 ASN A O 1
ATOM 1044 N N . PRO A 1 133 ? -9.931 10.739 9.150 1.00 60.12 133 PRO A N 1
ATOM 1045 C CA . PRO A 1 133 ? -9.095 11.773 8.559 1.00 60.12 133 PRO A CA 1
ATOM 1046 C C . PRO A 1 133 ? -8.389 12.539 9.684 1.00 60.12 133 PRO A C 1
ATOM 1048 O O . PRO A 1 133 ? -8.861 13.585 10.133 1.00 60.12 133 PRO A O 1
ATOM 1051 N N . LYS A 1 134 ? -7.297 11.995 10.220 1.00 50.69 134 LYS A N 1
ATOM 1052 C CA . LYS A 1 134 ? -6.490 12.670 11.243 1.00 50.69 134 LYS A CA 1
ATOM 1053 C C . LYS A 1 134 ? -5.025 12.671 10.904 1.00 50.69 134 LYS A C 1
ATOM 1055 O O . LYS A 1 134 ? -4.386 11.603 10.909 1.00 50.69 134 LYS A O 1
#

Sequence (134 aa):
MAQLELTNKRLEELTRIAENNQTPKLAPAINEFQKSAAETAKNLKDPQKITKEVIDETKKLLENKEKAEALGVVIGETEELDDATRKVIESQIEDLEERSLTDEQKQTLETAKLNLEEGNLSQALEKVLEINPK

Radius of gyration: 15.54 Å; chains: 1; bounding box: 42×24×40 Å

pLDDT: mean 91.94, std 6.97, range [50.69, 98.19]

Organism: NCBI:txid1801662

Foldseek 3Di:
DVLLVVLLVLLVVLLVCLVVVVVVCNVVSLVVNLVSLLVVLVVLQDLVPLDPVNLVSLLSNVVSVVSSVVSVRDSPNNVSNLVSLLVSLVSLLVVVVVDDADPVLVVLSVQLVVCSVVSVSNSNSVSSCVSPVD

Secondary structure (DSSP, 8-state):
-HHHHHHHHHHHHHHHHHHTT-GGGHHHHHHHHHHHHHHHHHHHT-GGG--HHHHHHHHHHHHHHHHHHHTT------HHHHHHHHHHHHHHHHHHHTS---HHHHHHHHHHHHHHHHT-HHHHHHHHHHH---